Protein AF-A0A0D0X2E7-F1 (afdb_monomer)

pLDDT: mean 84.43, std 16.02, range [44.72, 98.38]

Radius of gyration: 18.76 Å; Cα contacts (8 Å, |Δi|>4): 158; chains: 1; bounding box: 53×38×40 Å

Nearest PDB structures (foldseek):
  8pzh-assembly1_A  TM=3.352E-01  e=5.957E+00  Lactiplantibacillus plantarum
  7u01-assembly4_D  TM=3.462E-01  e=4.603E+00  Homo sapiens
  7u01-assembly1_A  TM=3.247E-01  e=6.777E+00  Homo sapiens

Foldseek 3Di:
DAEEAEDDDPPPDPLLVAFKKKWKAARDPVPDDDIDIDDRFRQVQQQLVQLVDRVPDHIYIYMGGDDLDPDPVVVVVVVVVVVVVVVVVVVVVVVVVVVDDPVPPVVVVVVVVVVVVPDPDHRDHRDDPVVRVVRVVVNVVVSVVVVD

Sequence (148 aa):
MGALVTLDLPDDSPMLGLPWIITFGPLDDADEWEPVVCGPYERPHALALAESVVAEEQLMAVVEPLVPALSPDEIRGEIAAARIAASDEAARIEASDLYGDFDDVIDDELEAAAEAAGEPAGPRPAPAEAELRAGFARIAKLLTEKGS

Organism: NCBI:txid686309

Solvent-accessible surface area (backbone atoms only — not comparable to full-atom values): 8590 Å² total; per-residue (Å²): 100,34,46,84,45,64,79,90,69,65,97,82,41,73,61,70,76,35,40,14,32,36,39,39,35,56,66,45,93,87,52,86,63,84,66,49,78,46,74,69,30,46,50,74,50,39,50,16,46,45,46,51,50,22,61,76,34,75,26,26,31,39,41,45,66,50,80,87,64,92,45,74,65,50,47,52,49,53,53,52,52,53,53,50,53,56,50,54,51,52,52,50,52,55,52,52,65,71,63,66,80,64,74,90,58,48,61,67,54,51,52,50,50,57,64,69,63,49,81,77,74,71,80,54,74,60,70,53,73,69,54,52,55,54,41,43,54,53,48,52,49,54,62,52,58,77,77,107

Structure (mmCIF, N/CA/C/O backbone):
data_AF-A0A0D0X2E7-F1
#
_entry.id   AF-A0A0D0X2E7-F1
#
loop_
_atom_site.group_PDB
_atom_site.id
_atom_site.type_symbol
_atom_site.label_atom_id
_atom_site.label_alt_id
_atom_site.label_comp_id
_atom_site.label_asym_id
_atom_site.label_entity_id
_atom_site.label_seq_id
_atom_site.pdbx_PDB_ins_code
_atom_site.Cartn_x
_atom_site.Cartn_y
_atom_site.Cartn_z
_atom_site.occupancy
_atom_site.B_iso_or_equiv
_atom_site.auth_seq_id
_atom_site.auth_comp_id
_atom_site.auth_asym_id
_atom_site.auth_atom_id
_atom_site.pdbx_PDB_model_num
ATOM 1 N N . MET A 1 1 ? 6.159 -6.659 -20.265 1.00 82.94 1 MET A N 1
ATOM 2 C CA . MET A 1 1 ? 5.997 -6.889 -18.822 1.00 82.94 1 MET A CA 1
ATOM 3 C C . MET A 1 1 ? 6.575 -5.673 -18.131 1.00 82.94 1 MET A C 1
ATOM 5 O O . MET A 1 1 ? 7.670 -5.264 -18.504 1.00 82.94 1 MET A O 1
ATOM 9 N N . GLY A 1 2 ? 5.801 -5.054 -17.254 1.00 90.00 2 GLY A N 1
ATOM 10 C CA . GLY A 1 2 ? 6.189 -3.915 -16.436 1.00 90.00 2 GLY A CA 1
ATOM 11 C C . GLY A 1 2 ? 7.011 -4.321 -15.215 1.00 90.00 2 GLY A C 1
ATOM 12 O O . GLY A 1 2 ? 7.464 -5.461 -15.109 1.00 90.00 2 GLY A O 1
ATOM 13 N N . ALA A 1 3 ? 7.186 -3.382 -14.288 1.00 92.50 3 ALA A N 1
ATOM 14 C CA . ALA A 1 3 ? 7.952 -3.580 -13.061 1.00 92.50 3 ALA A CA 1
ATOM 15 C C . ALA A 1 3 ? 7.046 -3.491 -11.830 1.00 92.50 3 ALA A C 1
ATOM 17 O O . ALA A 1 3 ? 6.243 -2.568 -11.712 1.00 92.50 3 ALA A O 1
ATOM 18 N N . LEU A 1 4 ? 7.207 -4.429 -10.896 1.00 92.75 4 LEU A N 1
ATOM 19 C CA . LEU A 1 4 ? 6.582 -4.388 -9.577 1.00 92.75 4 LEU A CA 1
ATOM 20 C C . LEU A 1 4 ? 7.645 -4.081 -8.525 1.00 92.75 4 LEU A C 1
ATOM 22 O O . LEU A 1 4 ? 8.617 -4.820 -8.392 1.00 92.75 4 LEU A O 1
ATOM 26 N N . VAL A 1 5 ? 7.426 -3.026 -7.752 1.00 93.56 5 VAL A N 1
ATOM 27 C CA . VAL A 1 5 ? 8.267 -2.626 -6.626 1.00 93.56 5 VAL A CA 1
ATOM 28 C C . VAL A 1 5 ? 7.433 -2.715 -5.355 1.00 93.56 5 VAL A C 1
ATOM 30 O O . VAL A 1 5 ? 6.321 -2.198 -5.290 1.00 93.56 5 VAL A O 1
ATOM 33 N N . THR A 1 6 ? 7.955 -3.373 -4.328 1.00 93.00 6 THR A N 1
ATOM 34 C CA . THR A 1 6 ? 7.336 -3.444 -3.000 1.00 93.00 6 THR A CA 1
ATOM 35 C C . THR A 1 6 ? 8.420 -3.356 -1.942 1.00 93.00 6 THR A C 1
ATOM 37 O O . THR A 1 6 ? 9.558 -3.751 -2.183 1.00 93.00 6 THR A O 1
ATOM 40 N N . LEU A 1 7 ? 8.059 -2.871 -0.756 1.00 85.25 7 LEU A N 1
ATOM 41 C CA . LEU A 1 7 ? 8.939 -2.938 0.407 1.00 85.25 7 LEU A CA 1
ATOM 42 C C . LEU A 1 7 ? 9.211 -4.396 0.780 1.00 85.25 7 LEU A C 1
ATOM 44 O O . LEU A 1 7 ? 8.270 -5.193 0.898 1.00 85.25 7 LEU A O 1
ATOM 48 N N . ASP A 1 8 ? 10.487 -4.701 1.000 1.00 84.75 8 ASP A N 1
ATOM 49 C CA . ASP A 1 8 ? 10.916 -5.931 1.646 1.00 84.75 8 ASP A CA 1
ATOM 50 C C . ASP A 1 8 ? 10.777 -5.757 3.162 1.00 84.75 8 ASP A C 1
ATOM 52 O O . ASP A 1 8 ? 11.399 -4.885 3.773 1.00 84.75 8 ASP A O 1
ATOM 56 N N . LEU A 1 9 ? 9.858 -6.514 3.755 1.00 84.38 9 LEU A N 1
ATOM 57 C CA . LEU A 1 9 ? 9.491 -6.401 5.162 1.00 84.38 9 LEU A CA 1
ATOM 58 C C . LEU A 1 9 ? 9.624 -7.775 5.818 1.00 84.38 9 LEU A C 1
ATOM 60 O O . LEU A 1 9 ? 9.104 -8.743 5.260 1.00 84.38 9 LEU A O 1
ATOM 64 N N . PRO A 1 10 ? 10.207 -7.860 7.028 1.00 87.19 10 PRO A N 1
ATOM 65 C CA . PRO A 1 10 ? 10.176 -9.080 7.827 1.00 87.19 10 PRO A CA 1
ATOM 66 C C . PRO A 1 10 ? 8.743 -9.583 8.044 1.00 87.19 10 PRO A C 1
ATOM 68 O O . PRO A 1 10 ? 7.823 -8.774 8.192 1.00 87.19 10 PRO A O 1
ATOM 71 N N . ASP A 1 11 ? 8.561 -10.903 8.127 1.00 85.25 11 ASP A N 1
ATOM 72 C CA . ASP A 1 11 ? 7.246 -11.554 8.278 1.00 85.25 11 ASP A CA 1
ATOM 73 C C . ASP A 1 11 ? 6.458 -11.107 9.525 1.00 85.25 11 ASP A C 1
ATOM 75 O O . ASP A 1 11 ? 5.231 -11.211 9.565 1.00 85.25 11 ASP A O 1
ATOM 79 N N . ASP A 1 12 ? 7.145 -10.610 10.553 1.00 88.31 12 ASP A N 1
ATOM 80 C CA . ASP A 1 12 ? 6.567 -10.101 11.797 1.00 88.31 12 ASP A CA 1
ATOM 81 C C . ASP A 1 12 ? 6.400 -8.572 11.812 1.00 88.31 12 ASP A C 1
ATOM 83 O O . ASP A 1 12 ? 5.975 -7.999 12.821 1.00 88.31 12 ASP A O 1
ATOM 87 N N . SER A 1 13 ? 6.693 -7.896 10.697 1.00 88.62 13 SER A N 1
ATOM 88 C CA . SER A 1 13 ? 6.603 -6.444 10.613 1.00 88.62 13 SER A CA 1
ATOM 89 C C . SER A 1 13 ? 5.164 -5.966 10.842 1.00 88.62 13 SER A C 1
ATOM 91 O O . SER A 1 13 ? 4.246 -6.370 10.117 1.00 88.62 13 SER A O 1
ATOM 93 N N . 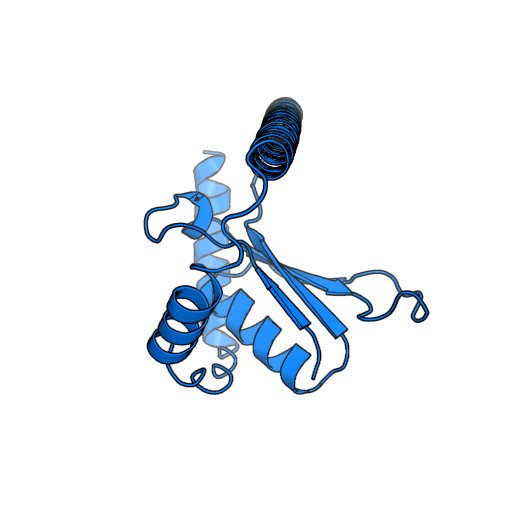PRO A 1 14 ? 4.933 -5.025 11.779 1.00 86.88 14 PRO A N 1
ATOM 94 C CA . PRO A 1 14 ? 3.602 -4.469 12.018 1.00 86.88 14 PRO A CA 1
ATOM 95 C C . PRO A 1 14 ? 3.043 -3.736 10.788 1.00 86.88 14 PRO A C 1
ATOM 97 O O . PRO A 1 14 ? 1.827 -3.592 10.656 1.00 86.88 14 PRO A O 1
ATOM 100 N N . MET A 1 15 ? 3.908 -3.314 9.858 1.00 89.19 15 MET A N 1
ATOM 101 C CA . MET A 1 15 ? 3.510 -2.670 8.604 1.00 89.19 15 MET A CA 1
ATOM 102 C C . MET A 1 15 ? 2.744 -3.619 7.672 1.00 89.19 15 MET A C 1
ATOM 104 O O . MET A 1 15 ? 1.927 -3.161 6.875 1.00 89.19 15 MET A O 1
ATOM 108 N N . LEU A 1 16 ? 2.932 -4.939 7.800 1.00 91.25 16 LEU A N 1
ATOM 109 C CA . LEU A 1 16 ? 2.176 -5.932 7.028 1.00 91.25 16 LEU A CA 1
ATOM 110 C C . LEU A 1 16 ? 0.672 -5.890 7.339 1.00 91.25 16 LEU A C 1
ATOM 112 O O . LEU A 1 16 ? -0.134 -6.219 6.470 1.00 91.25 16 LEU A O 1
ATOM 116 N N . GLY A 1 17 ? 0.299 -5.465 8.551 1.00 91.00 17 GLY A N 1
ATOM 117 C CA . GLY A 1 17 ? -1.092 -5.327 8.991 1.00 91.00 17 GLY A CA 1
ATOM 118 C C . GLY A 1 17 ? -1.753 -3.994 8.626 1.00 91.00 17 GLY A C 1
ATOM 119 O O . GLY A 1 17 ? -2.947 -3.823 8.880 1.00 91.00 17 GLY A O 1
ATOM 120 N N . LEU A 1 18 ? -1.007 -3.043 8.054 1.00 95.12 18 LEU A N 1
ATOM 121 C CA . LEU A 1 18 ? -1.572 -1.784 7.571 1.00 95.12 18 LEU A CA 1
ATOM 122 C C . LEU A 1 18 ? -2.363 -2.005 6.270 1.00 95.12 18 LEU A C 1
ATOM 124 O O . LEU A 1 18 ? -2.167 -3.016 5.597 1.00 95.12 18 LEU A O 1
ATOM 128 N N . PRO A 1 19 ? -3.263 -1.083 5.887 1.00 97.12 19 PRO A N 1
ATOM 129 C CA . PRO A 1 19 ? -3.802 -1.043 4.531 1.00 97.12 19 PRO A CA 1
ATOM 130 C C . PRO A 1 19 ? -2.695 -0.698 3.527 1.00 97.12 19 PRO A C 1
ATOM 132 O O . PRO A 1 19 ? -1.733 -0.034 3.889 1.00 97.12 19 PRO A O 1
ATOM 135 N N . TRP A 1 20 ? -2.834 -1.113 2.271 1.00 98.00 20 TRP A N 1
ATOM 136 C CA . TRP A 1 20 ? -1.825 -0.929 1.221 1.00 98.00 20 TRP A CA 1
ATOM 137 C C . TRP A 1 20 ? -2.399 -0.174 0.029 1.00 98.00 20 TRP A C 1
ATOM 139 O O . TRP A 1 20 ? -3.574 -0.336 -0.304 1.00 98.00 20 TRP A O 1
ATOM 149 N N . ILE A 1 21 ? -1.572 0.629 -0.625 1.00 98.31 21 ILE A N 1
ATOM 150 C CA . ILE A 1 21 ? -1.897 1.312 -1.878 1.00 98.31 21 ILE A CA 1
ATOM 151 C C . ILE A 1 21 ? -1.040 0.761 -3.013 1.00 98.31 21 ILE A C 1
ATOM 153 O O . ILE A 1 21 ? -0.012 0.123 -2.783 1.00 98.31 21 ILE A O 1
ATOM 157 N N . ILE A 1 22 ? -1.494 1.002 -4.239 1.00 98.38 22 ILE A N 1
ATOM 158 C CA . ILE A 1 22 ? -0.722 0.752 -5.452 1.00 98.38 22 ILE A CA 1
ATOM 159 C C . ILE A 1 22 ? -0.592 2.080 -6.185 1.00 98.38 22 ILE A C 1
ATOM 161 O O . ILE A 1 22 ? -1.612 2.682 -6.515 1.00 98.38 22 ILE A O 1
ATOM 165 N N . THR A 1 23 ? 0.629 2.515 -6.460 1.00 98.25 23 THR A N 1
ATOM 166 C CA . THR A 1 23 ? 0.906 3.662 -7.324 1.00 98.25 23 THR A CA 1
ATOM 167 C C . THR A 1 23 ? 1.393 3.140 -8.667 1.00 98.25 23 THR A C 1
ATOM 169 O O . THR A 1 23 ? 2.464 2.543 -8.747 1.00 98.25 23 THR A O 1
ATOM 172 N N . PHE A 1 24 ? 0.600 3.344 -9.715 1.00 97.75 24 PHE A N 1
ATOM 173 C CA . PHE A 1 24 ? 0.992 3.046 -11.088 1.00 97.75 24 PHE A CA 1
ATOM 174 C C . PHE A 1 24 ? 1.563 4.294 -11.745 1.00 97.75 24 PHE A C 1
ATOM 176 O O . PHE A 1 24 ? 0.942 5.353 -11.685 1.00 97.75 24 PHE A O 1
ATOM 183 N N . GLY A 1 25 ? 2.712 4.158 -12.394 1.00 96.00 25 GLY A N 1
ATOM 184 C CA . GLY A 1 25 ? 3.387 5.237 -13.103 1.00 96.00 25 GLY A CA 1
ATOM 185 C C . GLY A 1 25 ? 4.071 4.747 -14.379 1.00 96.00 25 GLY A C 1
ATOM 186 O O . GLY A 1 25 ? 4.089 3.539 -14.656 1.00 96.00 25 GLY A O 1
ATOM 187 N N . PRO A 1 26 ? 4.628 5.675 -15.169 1.00 94.50 26 PRO A N 1
ATOM 188 C CA . PRO A 1 26 ? 5.424 5.317 -16.330 1.00 94.50 26 PRO A CA 1
ATOM 189 C C . PRO A 1 26 ? 6.629 4.464 -15.920 1.00 94.50 26 PRO A C 1
ATOM 191 O O . PRO A 1 26 ? 7.208 4.649 -14.850 1.00 94.50 26 PRO A O 1
ATOM 194 N N . LEU A 1 27 ? 6.975 3.489 -16.763 1.00 90.25 27 LEU A N 1
ATOM 195 C CA . LEU A 1 27 ? 8.176 2.668 -16.578 1.00 90.25 27 LEU A CA 1
ATOM 196 C C . LEU A 1 27 ? 9.448 3.406 -17.031 1.00 90.25 27 LEU A C 1
ATOM 198 O O . LEU A 1 27 ? 10.546 3.088 -16.585 1.00 90.25 27 LEU A O 1
ATOM 202 N N . ASP A 1 28 ? 9.269 4.357 -17.941 1.00 86.19 28 ASP A N 1
ATOM 203 C CA . ASP A 1 28 ? 10.279 5.095 -18.689 1.00 86.19 28 ASP A CA 1
ATOM 204 C C . ASP A 1 28 ? 10.060 6.598 -18.462 1.00 86.19 28 ASP A C 1
ATOM 206 O O . ASP A 1 28 ? 8.928 7.073 -18.529 1.00 86.19 28 ASP A O 1
ATOM 210 N N . ASP A 1 29 ? 11.138 7.349 -18.240 1.00 77.81 29 ASP A N 1
ATOM 211 C CA . ASP A 1 29 ? 11.112 8.807 -18.077 1.00 77.81 29 ASP A CA 1
ATOM 212 C C . ASP A 1 29 ? 10.610 9.567 -19.328 1.00 77.81 29 ASP A C 1
ATOM 214 O O . ASP A 1 29 ? 10.269 10.744 -19.234 1.00 77.81 29 ASP A O 1
ATOM 218 N N . ALA A 1 30 ? 10.571 8.936 -20.507 1.00 78.06 30 ALA A N 1
ATOM 219 C CA . ALA A 1 30 ? 10.040 9.510 -21.744 1.00 78.06 30 ALA A CA 1
ATOM 220 C C . ALA A 1 30 ? 8.503 9.532 -21.794 1.00 78.06 30 ALA A C 1
ATOM 222 O O . ALA A 1 30 ? 7.924 10.341 -22.528 1.00 78.06 30 ALA A O 1
ATOM 223 N N . ASP A 1 31 ? 7.842 8.663 -21.028 1.00 77.88 31 ASP A N 1
ATOM 224 C CA . ASP A 1 31 ? 6.388 8.625 -20.912 1.00 77.88 31 ASP A CA 1
ATOM 225 C C . ASP A 1 31 ? 5.942 9.542 -19.764 1.00 77.88 31 ASP A C 1
ATOM 227 O O . ASP A 1 31 ? 5.829 9.143 -18.612 1.00 77.88 31 ASP A O 1
ATOM 231 N N . GLU A 1 32 ? 5.659 10.806 -20.066 1.00 83.81 32 GLU A N 1
ATOM 232 C CA . GLU A 1 32 ? 5.267 11.788 -19.049 1.00 83.81 32 GLU A CA 1
ATOM 233 C C . GLU A 1 32 ? 3.747 11.761 -18.800 1.00 83.81 32 GLU A C 1
ATOM 235 O O . GLU A 1 32 ? 2.976 12.497 -19.426 1.00 83.81 32 GLU A O 1
ATOM 240 N N . TRP A 1 33 ? 3.293 10.907 -17.878 1.00 93.62 33 TRP A N 1
ATOM 241 C CA . TRP A 1 33 ? 1.913 10.924 -17.380 1.00 93.62 33 TRP A CA 1
ATOM 242 C C . TRP A 1 33 ? 1.830 10.839 -15.851 1.00 93.62 33 TRP A C 1
ATOM 244 O O . TRP A 1 33 ? 2.721 10.330 -15.177 1.00 93.62 33 TRP A O 1
ATOM 254 N N . GLU A 1 34 ? 0.739 11.383 -15.305 1.00 94.06 34 GLU A N 1
ATOM 255 C CA . GLU A 1 34 ? 0.530 11.534 -13.860 1.00 94.06 34 GLU A CA 1
ATOM 256 C C . GLU A 1 34 ? 0.213 10.195 -13.173 1.00 94.06 34 GLU A C 1
ATOM 258 O O . GLU A 1 34 ? -0.801 9.579 -13.520 1.00 94.06 34 GLU A O 1
ATOM 263 N N . PRO A 1 35 ? 0.992 9.765 -12.160 1.00 95.44 35 PRO A N 1
ATOM 264 C CA . PRO A 1 35 ? 0.769 8.491 -11.490 1.00 95.44 35 PRO A CA 1
ATOM 265 C C . PRO A 1 35 ? -0.648 8.329 -10.922 1.00 95.44 35 PRO A C 1
ATOM 267 O O . PRO A 1 35 ? -1.222 9.250 -10.333 1.00 95.44 35 PRO A O 1
ATOM 270 N N . VAL A 1 36 ? -1.204 7.121 -11.043 1.00 97.69 36 VAL A N 1
ATOM 271 C CA . VAL A 1 36 ? -2.524 6.765 -10.504 1.00 97.69 36 VAL A CA 1
ATOM 272 C C . VAL A 1 36 ? -2.354 5.966 -9.219 1.00 97.69 36 VAL A C 1
ATOM 274 O O . VAL A 1 36 ? -1.720 4.913 -9.214 1.00 97.69 36 VAL A O 1
ATOM 277 N N . VAL A 1 37 ? -2.979 6.437 -8.138 1.00 98.12 37 VAL A N 1
ATOM 278 C CA . VAL A 1 37 ? -2.980 5.758 -6.835 1.00 98.12 37 VAL A CA 1
ATOM 279 C C . VAL A 1 37 ? -4.299 5.011 -6.627 1.00 98.12 37 VAL A C 1
ATOM 281 O O . VAL A 1 37 ? -5.378 5.605 -6.659 1.00 98.12 37 VAL A O 1
ATOM 284 N N . CYS A 1 38 ? -4.211 3.708 -6.374 1.00 97.88 38 CYS A N 1
ATOM 285 C CA . CYS A 1 38 ? -5.333 2.798 -6.153 1.00 97.88 38 CYS A CA 1
ATOM 286 C C . CYS A 1 38 ? -5.329 2.250 -4.716 1.00 97.88 38 CYS A C 1
ATOM 288 O O . CYS A 1 38 ? -4.271 1.983 -4.146 1.00 97.88 38 CYS A O 1
ATOM 290 N N . GLY A 1 39 ? -6.517 2.009 -4.149 1.00 96.00 39 GLY A N 1
ATOM 291 C CA . GLY A 1 39 ? -6.695 1.404 -2.822 1.00 96.00 39 GLY A CA 1
ATOM 292 C C . GLY A 1 39 ? -7.506 2.268 -1.847 1.00 96.00 39 GLY A C 1
ATOM 293 O O . GLY A 1 39 ? -8.204 3.189 -2.277 1.00 96.00 39 GLY A O 1
ATOM 294 N N . PRO A 1 40 ? -7.456 1.969 -0.536 1.00 96.81 40 PRO A N 1
ATOM 295 C CA . PRO A 1 40 ? -6.591 0.973 0.102 1.00 96.81 40 PRO A CA 1
ATOM 296 C C . PRO A 1 40 ? -7.069 -0.481 -0.071 1.00 96.81 40 PRO A C 1
ATOM 298 O O . PRO A 1 40 ? -8.267 -0.755 -0.086 1.00 96.81 40 PRO A O 1
ATOM 301 N N . TYR A 1 41 ? -6.124 -1.418 -0.120 1.00 97.88 41 TYR A N 1
ATOM 302 C CA . TYR A 1 41 ? -6.329 -2.867 -0.183 1.00 97.88 41 TYR A CA 1
ATOM 303 C C . TYR A 1 41 ? -5.649 -3.578 0.993 1.00 97.88 41 TYR A C 1
ATOM 305 O O . TYR A 1 41 ? -4.848 -2.999 1.724 1.00 97.88 41 TYR A O 1
ATOM 313 N N . GLU A 1 42 ? -5.945 -4.862 1.177 1.00 96.88 42 GLU A N 1
ATOM 314 C CA . GLU A 1 42 ? -5.095 -5.727 1.998 1.00 96.88 42 GLU A CA 1
ATOM 315 C C . GLU A 1 42 ? -3.847 -6.088 1.190 1.00 96.88 42 GLU A C 1
ATOM 317 O O . GLU A 1 42 ? -3.945 -6.257 -0.027 1.00 96.88 42 GLU A O 1
ATOM 322 N N . ARG A 1 43 ? -2.692 -6.260 1.843 1.00 95.69 43 ARG A N 1
ATOM 323 C CA . ARG A 1 43 ? -1.422 -6.580 1.167 1.00 95.69 43 ARG A CA 1
ATOM 324 C C . ARG A 1 43 ? -1.525 -7.674 0.091 1.00 95.69 43 ARG A C 1
ATOM 326 O O . ARG A 1 43 ? -1.084 -7.422 -1.029 1.00 95.69 43 ARG A O 1
ATOM 333 N N . PRO A 1 44 ? -2.097 -8.869 0.363 1.00 95.19 44 PRO A N 1
ATOM 334 C CA . PRO A 1 44 ? -2.181 -9.911 -0.660 1.00 95.19 44 PRO A CA 1
ATOM 335 C C . PRO A 1 44 ? -3.019 -9.485 -1.872 1.00 95.19 44 PRO A C 1
ATOM 337 O O . PRO A 1 44 ? -2.674 -9.846 -2.994 1.00 95.19 44 PRO A O 1
ATOM 340 N N . HIS A 1 45 ? -4.071 -8.685 -1.669 1.00 97.19 45 HIS A N 1
ATOM 341 C CA . HIS A 1 45 ? -4.883 -8.150 -2.760 1.00 97.19 45 HIS A CA 1
ATOM 342 C C . HIS A 1 45 ? -4.133 -7.078 -3.557 1.00 97.19 45 HIS A C 1
ATOM 344 O O . HIS A 1 45 ? -4.183 -7.106 -4.782 1.00 97.19 45 HIS A O 1
ATOM 350 N N . ALA A 1 46 ? -3.426 -6.163 -2.881 1.00 97.50 46 ALA A N 1
ATOM 351 C CA . ALA A 1 46 ? -2.641 -5.116 -3.536 1.00 97.50 46 ALA A CA 1
ATOM 352 C C . ALA A 1 46 ? -1.594 -5.718 -4.480 1.00 97.50 46 ALA A C 1
ATOM 354 O O . ALA A 1 46 ? -1.520 -5.346 -5.649 1.00 97.50 46 ALA A O 1
ATOM 355 N N . LEU A 1 47 ? -0.832 -6.698 -3.986 1.00 95.94 47 LEU A N 1
ATOM 356 C CA . LEU A 1 47 ? 0.213 -7.335 -4.778 1.00 95.94 47 LEU A CA 1
ATOM 357 C C . LEU A 1 47 ? -0.359 -8.135 -5.955 1.00 95.94 47 LEU A C 1
ATOM 359 O O . LEU A 1 47 ? 0.141 -7.999 -7.062 1.00 95.94 47 LEU A O 1
ATOM 363 N N . ALA A 1 48 ? -1.422 -8.922 -5.752 1.00 96.06 48 ALA A N 1
ATOM 364 C CA . ALA A 1 48 ? -2.026 -9.704 -6.835 1.00 96.06 48 ALA A CA 1
ATOM 365 C C . ALA A 1 48 ? -2.630 -8.815 -7.942 1.00 96.06 48 ALA A C 1
ATOM 367 O O . ALA A 1 48 ? -2.523 -9.134 -9.126 1.00 96.06 48 ALA A O 1
ATOM 368 N N . LEU A 1 49 ? -3.236 -7.679 -7.572 1.00 96.69 49 LEU A N 1
ATOM 369 C CA . LEU A 1 49 ? -3.716 -6.686 -8.536 1.00 96.69 49 LEU A CA 1
ATOM 370 C C . LEU A 1 49 ? -2.556 -6.044 -9.302 1.00 96.69 49 LEU A C 1
ATOM 372 O O . LEU A 1 49 ? -2.615 -5.965 -10.526 1.00 96.69 49 LEU A O 1
ATOM 376 N N . ALA A 1 50 ? -1.504 -5.614 -8.602 1.00 96.50 50 ALA A N 1
ATOM 377 C CA . ALA A 1 50 ? -0.339 -5.005 -9.231 1.00 96.50 50 ALA A CA 1
ATOM 378 C C . ALA A 1 50 ? 0.358 -5.978 -10.196 1.00 96.50 50 ALA A C 1
ATOM 380 O O . ALA A 1 50 ? 0.585 -5.611 -11.345 1.00 96.50 50 ALA A O 1
ATOM 381 N N . GLU A 1 51 ? 0.603 -7.224 -9.767 1.00 95.19 51 GLU A N 1
ATOM 382 C CA . GLU A 1 51 ? 1.151 -8.308 -10.599 1.00 95.19 51 GLU A CA 1
ATOM 383 C C . GLU A 1 51 ? 0.329 -8.527 -11.869 1.00 95.19 51 GLU A C 1
ATOM 385 O O . GLU A 1 51 ? 0.896 -8.635 -12.953 1.00 95.19 51 GLU A O 1
ATOM 390 N N . SER A 1 52 ? -1.001 -8.555 -11.745 1.00 94.81 52 SER A N 1
ATOM 391 C CA . SER A 1 52 ? -1.892 -8.766 -12.890 1.00 94.81 52 SER A CA 1
ATOM 392 C C . SER A 1 52 ? -1.772 -7.643 -13.926 1.00 94.81 52 SER A C 1
ATOM 394 O O . SER A 1 52 ? -1.718 -7.919 -15.119 1.00 94.81 52 SER A O 1
ATOM 396 N N . VAL A 1 53 ? -1.682 -6.383 -13.486 1.00 94.94 53 VAL A N 1
ATOM 397 C CA . VAL A 1 53 ? -1.577 -5.232 -14.399 1.00 94.94 53 VAL A CA 1
ATOM 398 C C . VAL A 1 53 ? -0.191 -5.166 -15.051 1.00 94.94 53 VAL A C 1
ATOM 400 O O . VAL A 1 53 ? -0.095 -5.039 -16.269 1.00 94.94 53 VAL A O 1
ATOM 403 N N . VAL A 1 54 ? 0.898 -5.314 -14.287 1.00 94.75 54 VAL A N 1
ATOM 404 C CA . VAL A 1 54 ? 2.265 -5.258 -14.853 1.00 94.75 54 VAL A CA 1
ATOM 405 C C . VAL A 1 54 ? 2.601 -6.481 -15.715 1.00 94.75 54 VAL A C 1
ATOM 407 O O . VAL A 1 54 ? 3.492 -6.418 -16.563 1.00 94.75 54 VAL A O 1
ATOM 410 N N . ALA A 1 55 ? 1.901 -7.605 -15.539 1.00 92.00 55 ALA A N 1
ATOM 411 C CA . ALA A 1 55 ? 2.043 -8.752 -16.431 1.00 92.00 55 ALA A CA 1
ATOM 412 C C . ALA A 1 55 ? 1.601 -8.412 -17.865 1.00 92.00 55 ALA A C 1
ATOM 414 O O . ALA A 1 55 ? 2.220 -8.879 -18.825 1.00 92.00 55 ALA A O 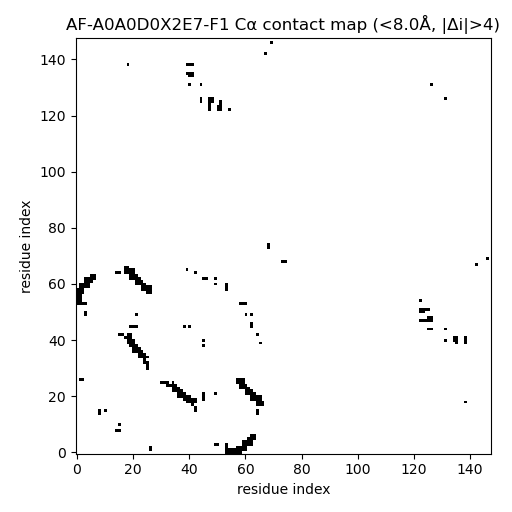1
ATOM 415 N N . GLU A 1 56 ? 0.573 -7.574 -18.009 1.00 91.25 56 GLU A N 1
ATOM 416 C CA . GLU A 1 56 ? -0.045 -7.227 -19.293 1.00 91.25 56 GLU A CA 1
ATOM 417 C C . GLU A 1 56 ? 0.461 -5.893 -19.863 1.00 91.25 56 GLU A C 1
ATOM 419 O O . GLU A 1 56 ? 0.522 -5.728 -21.084 1.00 91.25 56 GLU A O 1
ATOM 424 N N . GLU A 1 57 ? 0.895 -4.967 -19.007 1.00 90.94 57 GLU A N 1
ATOM 425 C CA . GLU A 1 57 ? 1.249 -3.600 -19.394 1.00 90.94 57 GLU A CA 1
ATOM 426 C C . GLU A 1 57 ? 2.711 -3.233 -19.086 1.00 90.94 57 GLU A C 1
ATOM 428 O O . GLU A 1 57 ? 3.357 -3.803 -18.208 1.00 90.94 57 GLU A O 1
ATOM 433 N N . GLN A 1 58 ? 3.266 -2.277 -19.839 1.00 92.56 58 GLN A N 1
ATOM 434 C CA . GLN A 1 58 ? 4.636 -1.770 -19.663 1.00 92.56 58 GLN A CA 1
ATOM 435 C C . GLN A 1 58 ? 4.642 -0.534 -18.759 1.00 92.56 58 GLN A C 1
ATOM 437 O O . GLN A 1 58 ? 4.869 0.584 -19.204 1.00 92.56 58 GLN A O 1
ATOM 442 N N . LEU A 1 59 ? 4.350 -0.751 -17.483 1.00 94.44 59 LEU A N 1
ATOM 443 C CA . LEU A 1 59 ? 4.226 0.296 -16.473 1.00 94.44 59 LEU A CA 1
ATOM 444 C C . LEU A 1 59 ? 4.911 -0.131 -15.176 1.00 94.44 59 LEU A C 1
ATOM 446 O O . LEU A 1 59 ? 5.178 -1.316 -14.958 1.00 94.44 59 LEU A O 1
ATOM 450 N N . MET A 1 60 ? 5.223 0.839 -14.327 1.00 95.44 60 MET A N 1
ATOM 451 C CA . MET A 1 60 ? 5.744 0.589 -12.991 1.00 95.44 60 MET A CA 1
ATOM 452 C C . MET A 1 60 ? 4.590 0.592 -11.990 1.00 95.44 60 MET A C 1
ATOM 454 O O . MET A 1 60 ? 3.749 1.487 -12.013 1.00 95.44 60 MET A O 1
ATOM 458 N N . ALA A 1 61 ? 4.562 -0.395 -11.100 1.00 97.56 61 ALA A N 1
ATOM 459 C CA . ALA 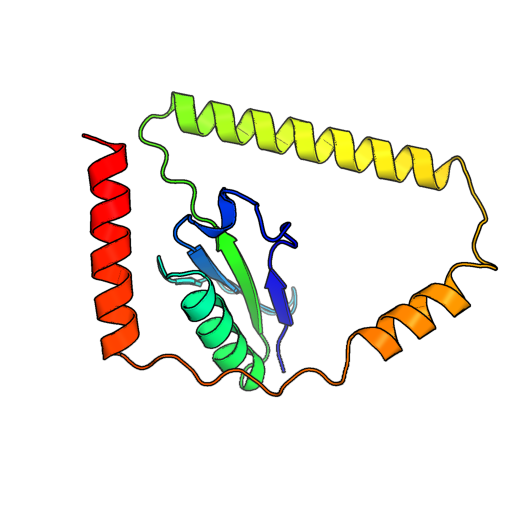A 1 61 ? 3.651 -0.461 -9.968 1.00 97.56 61 ALA A CA 1
ATOM 460 C C . ALA A 1 61 ? 4.453 -0.464 -8.666 1.00 97.56 61 ALA A C 1
ATOM 462 O O . ALA A 1 61 ? 5.251 -1.369 -8.432 1.00 97.56 61 ALA A O 1
ATOM 463 N N . VAL A 1 62 ? 4.217 0.520 -7.804 1.00 97.38 62 VAL A N 1
ATOM 464 C CA . VAL A 1 62 ? 4.777 0.578 -6.450 1.00 97.38 62 VAL A CA 1
ATOM 465 C C . VAL A 1 62 ? 3.685 0.186 -5.461 1.00 97.38 62 VAL A C 1
ATOM 467 O O . VAL A 1 62 ? 2.633 0.820 -5.417 1.00 97.38 62 VAL A O 1
ATOM 470 N N . VAL A 1 63 ? 3.912 -0.872 -4.687 1.00 97.81 63 VAL A N 1
ATOM 471 C CA . VAL A 1 63 ? 2.980 -1.389 -3.680 1.00 97.81 63 VAL A CA 1
ATOM 472 C C . VAL A 1 63 ? 3.547 -1.124 -2.292 1.00 97.81 63 VAL A C 1
ATOM 474 O O . VAL A 1 63 ? 4.579 -1.676 -1.913 1.00 97.81 63 VAL A O 1
ATOM 477 N N . GLU A 1 64 ? 2.864 -0.282 -1.521 1.00 96.56 64 GLU A N 1
ATOM 478 C CA . GLU A 1 64 ? 3.372 0.224 -0.243 1.00 96.56 64 GLU A CA 1
ATOM 479 C C . GLU A 1 64 ? 2.264 0.356 0.820 1.00 96.56 64 GLU A C 1
ATOM 481 O O . GLU A 1 64 ? 1.085 0.525 0.483 1.00 96.56 64 GLU A O 1
ATOM 486 N N . PRO A 1 65 ? 2.604 0.244 2.119 1.00 95.56 65 PRO A N 1
ATOM 487 C CA . PRO A 1 65 ? 1.649 0.401 3.199 1.00 95.56 65 PRO A CA 1
ATOM 488 C C . PRO A 1 65 ? 1.245 1.872 3.347 1.00 95.56 65 PRO A C 1
ATOM 490 O O . PRO A 1 65 ? 2.070 2.780 3.402 1.00 95.56 65 PRO A O 1
ATOM 493 N N . LEU A 1 66 ? -0.054 2.099 3.492 1.00 94.81 66 LEU A N 1
ATOM 494 C CA . LEU A 1 66 ? -0.647 3.382 3.828 1.00 94.81 66 LEU A CA 1
ATOM 495 C C . LEU A 1 66 ? -0.605 3.573 5.346 1.00 94.81 66 LEU A C 1
ATOM 497 O O . LEU A 1 66 ? -1.251 2.826 6.083 1.00 94.81 66 LEU A O 1
ATOM 501 N N . VAL A 1 67 ? 0.093 4.608 5.817 1.00 93.50 67 VAL A N 1
ATOM 502 C CA . VAL A 1 67 ? 0.114 4.992 7.237 1.00 93.50 67 VAL A CA 1
ATOM 503 C C . VAL A 1 67 ? -1.066 5.930 7.533 1.00 93.50 67 VAL A C 1
ATOM 505 O O . VAL A 1 67 ? -1.064 7.078 7.086 1.00 93.50 67 VAL A O 1
ATOM 508 N N . PRO A 1 68 ? -2.093 5.497 8.292 1.00 92.00 68 PRO A N 1
ATOM 509 C CA . PRO A 1 68 ? -3.255 6.335 8.570 1.00 92.00 68 PRO A CA 1
ATOM 510 C C . PRO A 1 68 ? -2.954 7.294 9.724 1.00 92.00 68 PRO A C 1
ATOM 512 O O . PRO A 1 68 ? -3.191 6.963 10.886 1.00 92.00 68 PRO A O 1
ATOM 515 N N . ALA A 1 69 ? -2.386 8.457 9.419 1.00 93.62 69 ALA A N 1
ATOM 516 C CA . ALA A 1 69 ? -2.145 9.514 10.397 1.00 93.62 69 ALA A CA 1
ATOM 517 C C . ALA A 1 69 ? -3.429 10.315 10.687 1.00 93.62 69 ALA A C 1
ATOM 519 O O . ALA A 1 69 ? -4.164 10.679 9.769 1.00 93.62 69 ALA A O 1
ATOM 520 N N . LEU A 1 70 ? -3.690 10.613 11.961 1.00 94.56 70 LEU A N 1
ATOM 521 C CA . LEU A 1 70 ? -4.889 11.325 12.427 1.00 94.56 70 LEU A CA 1
ATOM 522 C C . LEU A 1 70 ? -4.637 12.803 12.742 1.00 94.56 70 LEU A C 1
ATOM 524 O O . LEU A 1 70 ? -5.571 13.549 13.040 1.00 94.56 70 LEU A O 1
ATOM 528 N N . SER A 1 71 ? -3.383 13.249 12.674 1.00 95.38 71 SER A N 1
ATOM 529 C CA . SER A 1 71 ? -3.019 14.636 12.938 1.00 95.38 71 SER A CA 1
ATOM 530 C C . SER A 1 71 ? -1.817 15.091 12.105 1.00 95.38 71 SER A C 1
ATOM 532 O O . SER A 1 71 ? -0.992 14.273 11.690 1.00 95.38 71 SER A O 1
ATOM 534 N N . PRO A 1 72 ? -1.657 16.411 11.888 1.00 97.81 72 PRO A N 1
ATOM 535 C CA . PRO A 1 72 ? -0.452 16.950 11.264 1.00 97.81 72 PRO A CA 1
ATOM 536 C C . PRO A 1 72 ? 0.836 16.605 12.020 1.00 97.81 72 PRO A C 1
ATOM 538 O O . PRO A 1 72 ? 1.890 16.501 11.400 1.00 97.81 72 PRO A O 1
ATOM 541 N N . ASP A 1 73 ? 0.772 16.446 13.343 1.00 97.81 73 ASP A N 1
ATOM 542 C CA . ASP A 1 73 ? 1.947 16.114 14.154 1.00 97.81 73 ASP A CA 1
AT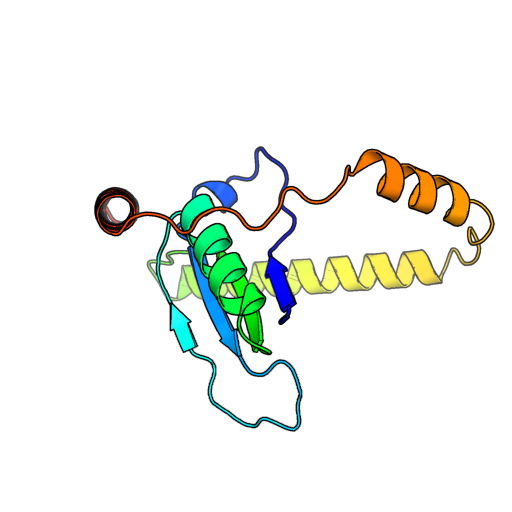OM 543 C C . ASP A 1 73 ? 2.378 14.659 13.967 1.00 97.81 73 ASP A C 1
ATOM 545 O O . ASP A 1 73 ? 3.574 14.406 13.840 1.00 97.81 73 ASP A O 1
ATOM 549 N N . GLU A 1 74 ? 1.429 13.726 13.835 1.00 95.94 74 GLU A N 1
ATOM 550 C CA . GLU A 1 74 ? 1.730 12.347 13.429 1.00 95.94 74 GLU A CA 1
ATOM 551 C C . GLU A 1 74 ? 2.421 12.318 12.062 1.00 95.94 74 GLU A C 1
ATOM 553 O O . GLU A 1 74 ? 3.481 11.716 11.929 1.00 95.94 74 GLU A O 1
ATOM 558 N N . ILE A 1 75 ? 1.903 13.059 11.074 1.00 96.38 75 ILE A N 1
ATOM 559 C CA . ILE A 1 75 ? 2.516 13.147 9.736 1.00 96.38 75 ILE A CA 1
ATOM 560 C C . ILE A 1 75 ? 3.955 13.675 9.820 1.00 96.38 75 ILE A C 1
ATOM 562 O O . ILE A 1 75 ? 4.858 13.152 9.169 1.00 96.38 75 ILE A O 1
ATOM 566 N N . ARG A 1 76 ? 4.201 14.714 10.625 1.00 97.94 76 ARG A N 1
ATOM 567 C CA . ARG A 1 76 ? 5.561 15.239 10.828 1.00 97.94 76 ARG A CA 1
ATOM 568 C C . ARG A 1 76 ? 6.477 14.215 11.496 1.00 97.94 76 ARG A C 1
ATOM 570 O O . ARG A 1 76 ? 7.657 14.178 11.154 1.00 97.94 76 ARG A O 1
ATOM 577 N N . GLY A 1 77 ? 5.946 13.412 12.417 1.00 96.31 77 GLY A N 1
ATOM 578 C CA . GLY A 1 77 ? 6.655 12.296 13.039 1.00 96.31 77 GLY A CA 1
ATOM 579 C C . GLY A 1 77 ? 7.105 11.262 12.009 1.00 96.31 77 GLY A C 1
ATOM 580 O O . GLY A 1 77 ? 8.292 10.945 11.957 1.00 96.31 77 GLY A O 1
ATOM 581 N N . GLU A 1 78 ? 6.199 10.830 11.130 1.00 93.88 78 GLU A N 1
ATOM 582 C CA . GLU A 1 78 ? 6.514 9.896 10.039 1.00 93.88 78 GLU A CA 1
ATOM 583 C C . GLU A 1 78 ? 7.574 10.466 9.083 1.00 93.88 78 GLU A C 1
ATOM 585 O O . GLU A 1 78 ? 8.546 9.793 8.748 1.00 93.88 78 GLU A O 1
ATOM 590 N N . ILE A 1 79 ? 7.464 11.748 8.707 1.00 95.31 79 ILE A N 1
ATOM 591 C CA . ILE A 1 79 ? 8.471 12.420 7.867 1.00 95.31 79 ILE A CA 1
ATOM 592 C C . ILE A 1 79 ? 9.845 12.433 8.550 1.00 95.31 79 ILE A C 1
ATOM 594 O O . ILE A 1 79 ? 10.868 12.235 7.893 1.00 95.31 79 ILE A O 1
ATOM 598 N N . ALA A 1 80 ? 9.894 12.700 9.856 1.00 95.94 80 ALA A N 1
ATOM 599 C CA . ALA A 1 80 ? 11.147 12.693 10.601 1.00 95.94 80 ALA A CA 1
ATOM 600 C C . ALA A 1 80 ? 11.756 11.284 10.659 1.00 95.94 80 ALA A C 1
ATOM 602 O O . ALA A 1 80 ? 12.951 11.140 10.403 1.00 95.94 80 ALA A O 1
ATOM 603 N N . ALA A 1 81 ? 10.942 10.257 10.923 1.00 89.94 81 ALA A N 1
ATOM 604 C CA . ALA A 1 81 ? 11.377 8.863 10.928 1.00 89.94 81 ALA A CA 1
ATOM 605 C C . ALA A 1 81 ? 11.927 8.434 9.558 1.00 89.94 81 ALA A C 1
ATOM 607 O O . ALA A 1 81 ? 13.029 7.893 9.485 1.00 89.94 81 ALA A O 1
ATOM 608 N N . ALA A 1 82 ? 11.228 8.768 8.469 1.00 88.69 82 ALA A N 1
ATOM 609 C CA . ALA A 1 82 ? 11.674 8.482 7.106 1.00 88.69 82 ALA A CA 1
ATOM 610 C C . ALA A 1 82 ? 13.017 9.156 6.771 1.00 88.69 82 ALA A C 1
ATOM 612 O O . ALA A 1 82 ? 13.895 8.538 6.174 1.00 88.69 82 ALA A O 1
ATOM 613 N N . ARG A 1 83 ? 13.219 10.413 7.191 1.00 90.44 83 ARG A N 1
ATOM 614 C CA . ARG A 1 83 ? 14.495 11.127 6.989 1.00 90.44 83 ARG A CA 1
ATOM 615 C C . ARG A 1 83 ? 15.657 10.493 7.749 1.00 90.44 83 ARG A C 1
ATOM 617 O O . ARG A 1 83 ? 16.768 10.461 7.223 1.00 90.44 83 ARG A O 1
ATOM 624 N N . ILE A 1 84 ? 15.406 10.022 8.971 1.00 91.56 84 ILE A N 1
ATOM 625 C CA . ILE A 1 84 ? 16.405 9.307 9.775 1.00 91.56 84 ILE A CA 1
ATOM 626 C C . ILE A 1 84 ? 16.762 7.990 9.086 1.00 91.56 84 ILE A C 1
ATOM 628 O O . ILE A 1 84 ? 17.935 7.761 8.820 1.00 91.56 84 ILE A O 1
ATOM 632 N N . ALA A 1 85 ? 15.763 7.190 8.702 1.00 85.12 85 ALA A N 1
ATOM 633 C CA . ALA A 1 85 ? 15.982 5.924 8.004 1.00 85.12 85 ALA A CA 1
ATOM 634 C C . ALA A 1 85 ? 16.784 6.099 6.702 1.00 85.12 85 ALA A C 1
ATOM 636 O O . ALA A 1 85 ? 17.731 5.357 6.463 1.00 85.12 85 ALA A O 1
ATOM 637 N N . ALA A 1 86 ? 16.467 7.120 5.898 1.00 84.94 86 ALA A N 1
ATOM 638 C CA . ALA A 1 86 ? 17.213 7.419 4.674 1.00 84.94 86 ALA A CA 1
ATOM 639 C C . ALA A 1 86 ? 18.678 7.812 4.948 1.00 84.94 86 ALA A C 1
ATOM 641 O O . ALA A 1 86 ? 19.567 7.484 4.167 1.00 84.94 86 ALA A O 1
ATOM 642 N N . SER A 1 87 ? 18.932 8.513 6.057 1.00 84.69 87 SER A N 1
ATOM 643 C CA . SER A 1 87 ? 20.284 8.923 6.454 1.00 84.69 87 SER A CA 1
ATOM 644 C C . SER A 1 87 ? 21.097 7.742 6.999 1.00 84.69 87 SER A C 1
ATOM 646 O O . SER A 1 87 ? 22.275 7.618 6.675 1.00 84.69 87 SER A O 1
ATOM 648 N N . ASP A 1 88 ? 20.470 6.861 7.784 1.00 80.31 88 ASP A N 1
ATOM 649 C CA . ASP A 1 88 ? 21.089 5.629 8.287 1.00 80.31 88 ASP A CA 1
ATOM 650 C C . ASP A 1 88 ? 21.446 4.675 7.140 1.00 80.31 88 ASP A C 1
ATOM 652 O O . ASP A 1 88 ? 22.530 4.094 7.143 1.00 80.31 88 ASP A O 1
ATOM 656 N N . GLU A 1 89 ? 20.571 4.541 6.141 1.00 77.00 89 GLU A N 1
ATOM 657 C CA . GLU A 1 89 ? 20.843 3.725 4.956 1.00 77.00 89 GLU A CA 1
ATOM 658 C C . GLU A 1 89 ? 22.002 4.295 4.129 1.00 77.00 89 GLU A C 1
ATOM 660 O O . GLU A 1 89 ? 22.932 3.567 3.788 1.00 77.00 89 GLU A O 1
ATOM 665 N N . ALA A 1 90 ? 22.026 5.613 3.898 1.00 76.12 90 ALA A N 1
ATOM 666 C CA . ALA A 1 90 ? 23.153 6.264 3.229 1.00 76.12 90 ALA A CA 1
ATOM 667 C C . ALA A 1 90 ? 24.482 6.038 3.976 1.00 76.12 90 ALA A C 1
ATOM 669 O O . ALA A 1 90 ? 25.504 5.771 3.347 1.00 76.12 90 ALA A O 1
ATOM 670 N N . ALA A 1 91 ? 24.466 6.082 5.312 1.00 74.00 91 ALA A N 1
ATOM 671 C CA . ALA A 1 91 ? 25.646 5.812 6.130 1.00 74.00 91 ALA A CA 1
ATOM 672 C C . ALA A 1 91 ? 26.095 4.339 6.067 1.00 74.00 91 ALA A C 1
ATOM 674 O O . ALA A 1 91 ? 27.294 4.063 6.113 1.00 74.00 91 ALA A O 1
ATOM 675 N N . ARG A 1 92 ? 25.161 3.383 5.952 1.00 70.62 92 ARG A N 1
ATOM 676 C CA . ARG A 1 92 ? 25.488 1.960 5.741 1.00 70.62 92 ARG A CA 1
ATOM 677 C C . ARG A 1 92 ? 26.141 1.728 4.384 1.00 70.62 9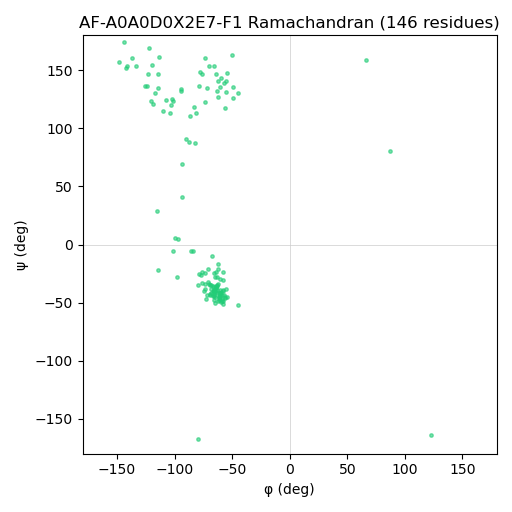2 ARG A C 1
ATOM 679 O O . ARG A 1 92 ? 27.132 1.007 4.327 1.00 70.62 92 A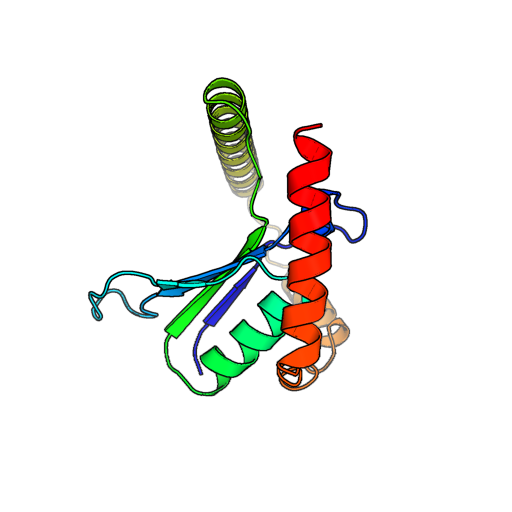RG A O 1
ATOM 686 N N . ILE A 1 93 ? 25.620 2.359 3.332 1.00 73.00 93 ILE A N 1
ATOM 687 C CA . ILE A 1 93 ? 26.189 2.289 1.980 1.00 73.00 93 ILE A CA 1
ATOM 688 C C . ILE A 1 93 ? 27.609 2.879 1.977 1.00 73.00 93 ILE A C 1
ATOM 690 O O . ILE A 1 93 ? 28.543 2.203 1.561 1.00 73.00 93 ILE A O 1
ATOM 694 N N . GLU A 1 94 ? 27.811 4.072 2.551 1.00 70.31 94 GLU A N 1
ATOM 695 C CA . GLU A 1 94 ? 29.142 4.699 2.655 1.00 70.31 94 GLU A CA 1
ATOM 696 C C . GLU A 1 94 ? 30.134 3.841 3.465 1.00 70.31 94 GLU A C 1
ATOM 698 O O . GLU A 1 94 ? 31.308 3.728 3.110 1.00 70.31 94 GLU A O 1
ATOM 703 N N . ALA A 1 95 ? 29.673 3.199 4.544 1.00 64.44 95 ALA A N 1
ATOM 704 C CA . ALA A 1 95 ? 30.497 2.270 5.311 1.00 64.44 95 ALA A CA 1
ATOM 705 C C . ALA A 1 95 ? 30.857 1.013 4.500 1.00 64.44 95 ALA A C 1
ATOM 707 O O . ALA A 1 95 ? 31.999 0.567 4.572 1.00 64.44 95 ALA A O 1
ATOM 708 N N . SER A 1 96 ? 29.919 0.466 3.721 1.00 62.88 96 SER A N 1
ATOM 709 C CA . SER A 1 96 ? 30.160 -0.673 2.825 1.00 62.88 96 SER A CA 1
ATOM 710 C C . SER A 1 96 ? 31.202 -0.336 1.753 1.00 62.88 96 SER A C 1
ATOM 712 O O . SER A 1 96 ? 32.142 -1.102 1.557 1.00 62.88 96 SER A O 1
ATOM 714 N N . ASP A 1 97 ? 31.105 0.845 1.139 1.00 61.00 97 ASP A N 1
ATOM 715 C CA . ASP A 1 97 ? 32.059 1.329 0.131 1.00 61.00 97 ASP A CA 1
ATOM 716 C C . ASP A 1 97 ? 33.470 1.559 0.713 1.00 61.00 97 ASP A C 1
ATOM 718 O O . ASP A 1 97 ? 34.478 1.437 0.011 1.00 61.00 97 ASP A O 1
ATOM 722 N N . LEU A 1 98 ? 33.571 1.869 2.013 1.00 59.41 98 LEU A N 1
ATOM 723 C CA . LEU A 1 98 ? 34.843 2.057 2.718 1.00 59.41 98 LEU A CA 1
ATOM 724 C C . LEU A 1 98 ? 35.550 0.729 3.056 1.00 59.41 98 LEU A C 1
ATOM 726 O O . LEU A 1 98 ? 36.779 0.705 3.163 1.00 59.41 98 LEU A O 1
ATOM 730 N N . TYR A 1 99 ? 34.806 -0.372 3.195 1.00 57.69 99 TYR A N 1
ATOM 731 C CA . TYR A 1 99 ? 35.329 -1.734 3.390 1.00 57.69 99 TYR A CA 1
ATOM 732 C C . TYR A 1 99 ? 35.470 -2.493 2.059 1.00 57.69 99 TYR A C 1
ATOM 734 O O . TYR A 1 99 ? 35.163 -3.680 1.979 1.00 57.69 99 TYR A O 1
ATOM 742 N N . GLY A 1 100 ? 35.938 -1.792 1.022 1.00 54.97 100 GLY A N 1
ATOM 743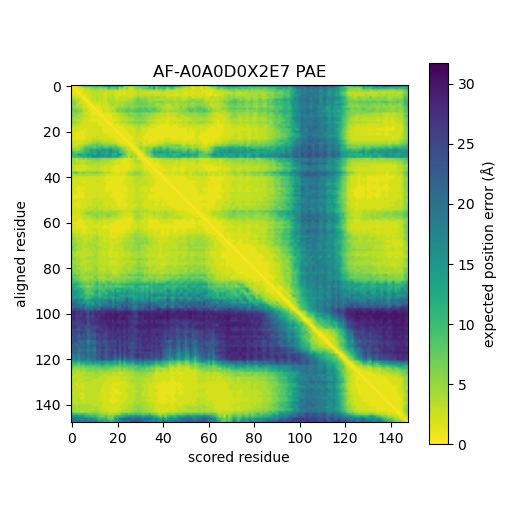 C CA . GLY A 1 100 ? 36.047 -2.293 -0.344 1.00 54.97 100 GLY A CA 1
ATOM 744 C C . GLY A 1 100 ? 36.720 -3.665 -0.485 1.00 54.97 100 GLY A C 1
ATOM 745 O O . GLY A 1 100 ? 37.801 -3.899 0.057 1.00 54.97 100 GLY A O 1
ATOM 746 N N . ASP A 1 101 ? 36.069 -4.482 -1.317 1.00 53.88 101 ASP A N 1
ATOM 747 C CA . ASP A 1 101 ? 36.481 -5.766 -1.897 1.00 53.88 101 ASP A CA 1
ATOM 748 C C . ASP A 1 101 ? 36.203 -7.042 -1.068 1.00 53.88 101 ASP A C 1
ATOM 750 O O . ASP A 1 101 ? 37.078 -7.617 -0.420 1.00 53.88 101 ASP A O 1
ATOM 754 N N . PHE A 1 102 ? 34.952 -7.509 -1.142 1.00 49.94 102 PHE A N 1
ATOM 755 C CA . PHE A 1 102 ? 34.567 -8.919 -0.963 1.00 49.94 102 PHE A CA 1
ATOM 756 C C . PHE A 1 102 ? 33.985 -9.483 -2.279 1.00 49.94 102 PHE A C 1
ATOM 758 O O . PHE A 1 102 ? 33.143 -10.381 -2.253 1.00 49.94 102 PHE A O 1
ATOM 765 N N . ASP A 1 103 ? 34.414 -8.950 -3.430 1.00 51.47 103 ASP A N 1
ATOM 766 C CA . ASP A 1 103 ? 33.811 -9.243 -4.742 1.00 51.47 103 ASP A CA 1
ATOM 767 C C . ASP A 1 103 ? 33.974 -10.731 -5.135 1.00 51.47 103 ASP A C 1
ATOM 769 O O . ASP A 1 103 ? 33.145 -11.288 -5.842 1.00 51.47 103 ASP A O 1
ATOM 773 N N . ASP A 1 104 ? 34.971 -11.430 -4.576 1.00 50.94 104 ASP A N 1
ATOM 774 C CA . ASP A 1 104 ? 35.258 -12.841 -4.887 1.00 50.94 104 ASP A CA 1
ATOM 775 C C . ASP A 1 104 ? 34.417 -13.884 -4.100 1.00 50.94 104 ASP A C 1
ATOM 777 O O . ASP A 1 104 ? 34.556 -15.081 -4.351 1.00 50.94 104 ASP A O 1
ATOM 781 N N . VAL A 1 105 ? 33.577 -13.492 -3.125 1.00 51.66 105 VAL A N 1
ATOM 782 C CA . VAL A 1 105 ? 32.759 -14.445 -2.318 1.00 51.66 105 VAL A CA 1
ATOM 783 C C . VAL A 1 105 ? 31.251 -14.283 -2.554 1.00 51.66 105 VAL A C 1
ATOM 785 O O . VAL A 1 105 ? 30.486 -15.216 -2.313 1.00 51.66 105 VAL A O 1
ATOM 788 N N . ILE A 1 106 ? 30.818 -13.118 -3.042 1.00 54.91 106 ILE A N 1
ATOM 789 C CA . ILE A 1 106 ? 29.397 -12.786 -3.220 1.00 54.91 106 ILE A CA 1
ATOM 790 C C . ILE A 1 106 ? 28.786 -13.541 -4.406 1.00 54.91 106 ILE A C 1
ATOM 792 O O . ILE A 1 106 ? 27.628 -13.934 -4.311 1.00 54.91 106 ILE A O 1
ATOM 796 N N . ASP A 1 107 ? 29.539 -13.800 -5.480 1.00 57.03 107 ASP A N 1
ATOM 797 C CA . ASP A 1 107 ? 29.001 -14.451 -6.686 1.00 57.03 107 ASP A CA 1
ATOM 798 C C . ASP A 1 107 ? 28.450 -15.864 -6.403 1.00 57.03 107 ASP A C 1
ATOM 800 O O . ASP A 1 107 ? 27.323 -16.168 -6.795 1.00 57.03 107 ASP A O 1
ATOM 804 N N . ASP A 1 108 ? 29.166 -16.692 -5.632 1.00 54.22 108 ASP A N 1
ATOM 805 C CA . ASP A 1 108 ? 28.717 -18.053 -5.287 1.00 54.22 108 ASP A CA 1
ATOM 806 C C . ASP A 1 108 ? 27.506 -18.049 -4.322 1.00 54.22 108 ASP A C 1
ATOM 808 O O . ASP A 1 108 ? 26.638 -18.923 -4.393 1.00 54.22 108 ASP A O 1
ATOM 812 N N . GLU A 1 109 ? 27.419 -17.075 -3.406 1.00 56.44 109 GLU A N 1
ATOM 813 C CA . GLU A 1 109 ? 26.307 -16.959 -2.448 1.00 56.44 109 GLU A CA 1
ATOM 814 C C . GLU A 1 109 ? 25.057 -16.331 -3.091 1.00 56.44 109 GLU A C 1
ATOM 816 O O . GLU A 1 109 ? 23.935 -16.749 -2.797 1.00 56.44 109 GLU A O 1
ATOM 821 N N . LEU A 1 110 ? 25.237 -15.385 -4.017 1.00 56.44 110 LEU A N 1
ATOM 822 C CA . LEU A 1 110 ? 24.170 -14.772 -4.808 1.00 56.44 110 LEU A CA 1
ATOM 823 C C . LEU A 1 110 ? 23.565 -15.777 -5.798 1.00 56.44 110 LEU A C 1
ATOM 825 O O . LEU A 1 110 ? 22.340 -15.844 -5.924 1.00 56.44 110 LEU A O 1
ATOM 829 N N . GLU A 1 111 ? 24.393 -16.594 -6.455 1.00 56.75 111 GLU A N 1
ATOM 830 C CA . GLU A 1 111 ? 23.929 -17.664 -7.344 1.00 56.75 111 GLU A CA 1
ATOM 831 C C . GLU A 1 111 ? 23.185 -18.753 -6.549 1.00 56.75 111 GLU A C 1
ATOM 833 O O . GLU A 1 111 ? 22.083 -19.155 -6.928 1.00 56.75 111 GLU A O 1
ATOM 838 N N . ALA A 1 112 ? 23.681 -19.132 -5.364 1.00 59.47 112 ALA A N 1
ATOM 839 C CA . ALA A 1 112 ? 22.979 -20.052 -4.466 1.00 59.47 112 ALA A CA 1
ATOM 840 C C . ALA A 1 112 ? 21.659 -19.481 -3.908 1.00 59.47 112 ALA A C 1
ATOM 842 O O . ALA A 1 112 ? 20.682 -20.220 -3.760 1.00 59.47 112 ALA A O 1
ATOM 843 N N . ALA A 1 113 ? 21.594 -18.179 -3.609 1.00 58.25 113 ALA A N 1
ATOM 844 C CA . ALA A 1 113 ? 20.367 -17.508 -3.177 1.00 58.25 113 ALA A CA 1
ATOM 845 C C . ALA A 1 113 ? 19.330 -17.430 -4.309 1.00 58.25 113 ALA A C 1
ATOM 847 O O . ALA A 1 113 ? 18.140 -17.642 -4.065 1.00 58.25 113 ALA A O 1
ATOM 848 N N . ALA A 1 114 ? 19.774 -17.195 -5.547 1.00 57.47 114 ALA A N 1
ATOM 849 C CA . ALA A 1 114 ? 18.921 -17.223 -6.730 1.00 57.47 114 ALA A CA 1
ATOM 850 C C . ALA A 1 114 ? 18.379 -18.636 -7.020 1.00 57.47 114 ALA A C 1
ATOM 852 O O . ALA A 1 114 ? 17.197 -18.781 -7.333 1.00 57.47 114 ALA A O 1
ATOM 853 N N . GLU A 1 115 ? 19.192 -19.686 -6.849 1.00 54.59 115 GLU A N 1
ATOM 854 C CA . GLU A 1 115 ? 18.739 -21.081 -6.970 1.00 54.59 115 GLU A CA 1
ATOM 855 C C . GLU A 1 115 ? 17.800 -21.505 -5.823 1.00 54.59 115 GLU A C 1
ATOM 857 O O . GLU A 1 115 ? 16.842 -22.253 -6.041 1.00 54.59 115 GLU A O 1
ATOM 862 N N . ALA A 1 116 ? 18.025 -21.004 -4.603 1.00 53.94 116 ALA A N 1
ATOM 863 C CA . ALA A 1 116 ? 17.172 -21.268 -3.442 1.00 53.94 116 ALA A CA 1
ATOM 864 C C . ALA A 1 116 ? 15.827 -20.519 -3.487 1.00 53.94 116 ALA A C 1
ATOM 866 O O . ALA A 1 116 ? 14.857 -20.981 -2.881 1.00 53.94 116 ALA A O 1
ATOM 867 N N . ALA A 1 117 ? 15.746 -19.399 -4.215 1.00 53.88 117 ALA A N 1
ATOM 868 C CA . ALA A 1 117 ? 14.527 -18.601 -4.362 1.00 53.88 117 ALA A CA 1
ATOM 869 C C . ALA A 1 117 ? 13.408 -19.311 -5.152 1.00 53.88 117 ALA A C 1
ATOM 871 O O . ALA A 1 117 ? 12.267 -18.849 -5.128 1.00 53.88 117 ALA A O 1
ATOM 872 N N . GLY A 1 118 ? 13.700 -20.455 -5.786 1.00 44.72 118 GLY A N 1
ATOM 873 C CA . GLY A 1 118 ? 12.740 -21.218 -6.582 1.00 44.72 118 GLY A CA 1
ATOM 874 C C . GLY A 1 118 ? 12.289 -20.469 -7.841 1.00 44.72 118 GLY A C 1
ATOM 875 O O . GLY A 1 118 ? 12.394 -19.249 -7.947 1.00 44.72 118 GLY A O 1
ATOM 876 N N . GLU A 1 119 ? 11.775 -21.197 -8.836 1.00 46.38 119 GLU A N 1
ATOM 877 C CA . GLU A 1 119 ? 11.110 -20.544 -9.969 1.00 46.38 119 GLU A CA 1
ATOM 878 C C . GLU A 1 119 ? 9.983 -19.649 -9.42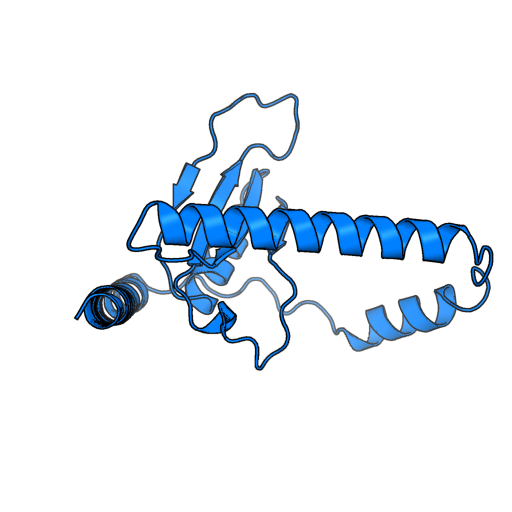9 1.00 46.38 119 GLU A C 1
ATOM 880 O O . GLU A 1 119 ? 9.189 -20.126 -8.606 1.00 46.38 119 GLU A O 1
ATOM 885 N N . PRO A 1 120 ? 9.878 -18.376 -9.862 1.00 50.22 120 PRO A N 1
ATOM 886 C CA . PRO A 1 120 ? 8.794 -17.521 -9.418 1.00 50.22 120 PRO A CA 1
ATOM 887 C C . PRO A 1 120 ? 7.484 -18.223 -9.762 1.00 50.22 120 PRO A C 1
ATOM 889 O O . PRO A 1 120 ? 7.193 -18.501 -10.930 1.00 50.22 120 PRO A O 1
ATOM 892 N N . ALA A 1 121 ? 6.708 -18.552 -8.725 1.00 57.81 121 ALA A N 1
ATOM 893 C CA . ALA A 1 121 ? 5.340 -18.999 -8.898 1.00 57.81 121 ALA A CA 1
ATOM 894 C C . ALA A 1 121 ? 4.669 -17.989 -9.834 1.00 57.81 121 ALA A C 1
ATOM 896 O O . ALA A 1 121 ? 4.772 -16.783 -9.604 1.00 57.81 121 ALA A O 1
ATOM 897 N N . GLY A 1 122 ? 4.076 -18.475 -10.928 1.00 63.12 122 GLY A N 1
ATOM 898 C CA . GLY A 1 122 ? 3.462 -17.607 -11.931 1.00 63.12 122 GLY A CA 1
ATOM 899 C C . GLY A 1 122 ? 2.498 -16.587 -11.303 1.00 63.12 122 GLY A C 1
ATOM 900 O O . GLY A 1 122 ? 2.076 -16.778 -10.158 1.00 63.12 122 GLY A O 1
ATOM 901 N N . PRO A 1 123 ? 2.133 -15.522 -12.042 1.00 69.56 123 PRO A N 1
ATOM 902 C CA . PRO A 1 123 ? 1.375 -14.393 -11.507 1.00 69.56 123 PRO A CA 1
ATOM 903 C C . PRO A 1 123 ? 0.205 -14.858 -10.645 1.00 69.56 123 PRO A C 1
ATOM 905 O O . PRO A 1 123 ? -0.568 -15.733 -11.061 1.00 69.56 123 PRO A O 1
ATOM 908 N N . ARG A 1 124 ? 0.074 -14.300 -9.437 1.00 81.69 124 ARG A N 1
ATOM 909 C CA . ARG A 1 124 ? -1.041 -14.676 -8.570 1.00 81.69 124 ARG A CA 1
ATOM 910 C C . ARG A 1 124 ? -2.353 -14.299 -9.252 1.00 81.69 124 ARG A C 1
ATOM 912 O O . ARG A 1 124 ? -2.438 -13.232 -9.859 1.00 81.69 124 ARG A O 1
ATOM 919 N N . PRO A 1 125 ? -3.394 -15.142 -9.151 1.00 87.44 125 PRO A N 1
ATOM 920 C CA . PRO A 1 125 ? -4.689 -14.784 -9.699 1.00 87.44 125 PRO A CA 1
ATOM 921 C C . PRO A 1 125 ? -5.198 -13.509 -9.023 1.00 87.44 125 PRO A C 1
ATOM 923 O O . PRO A 1 125 ? -5.131 -13.379 -7.797 1.00 87.44 125 PRO A O 1
ATOM 926 N N . ALA A 1 126 ? -5.724 -12.584 -9.827 1.00 91.44 126 ALA A N 1
ATOM 927 C CA . ALA A 1 126 ? -6.360 -11.381 -9.312 1.00 91.44 126 ALA A CA 1
ATOM 928 C C . ALA A 1 126 ? -7.507 -11.751 -8.347 1.00 91.44 126 ALA A C 1
ATOM 930 O O . ALA A 1 126 ? -8.273 -12.680 -8.633 1.00 91.44 126 ALA A O 1
ATOM 931 N N . PRO A 1 127 ? -7.655 -11.030 -7.221 1.00 94.69 127 PRO A N 1
ATOM 932 C CA . PRO A 1 127 ? -8.731 -11.279 -6.272 1.00 94.69 127 PRO A CA 1
ATOM 933 C C . PRO A 1 127 ? -10.094 -11.000 -6.906 1.00 94.69 127 PRO A C 1
ATOM 935 O O . PRO A 1 127 ? -10.256 -10.077 -7.712 1.00 94.69 127 PRO A O 1
ATOM 938 N N . ALA A 1 128 ? -11.106 -11.765 -6.505 1.00 96.62 128 ALA A N 1
ATOM 939 C CA . ALA A 1 128 ? -12.465 -11.526 -6.964 1.00 96.62 128 ALA A CA 1
ATOM 940 C C . ALA A 1 128 ? -13.032 -10.229 -6.359 1.00 96.62 128 ALA A C 1
ATOM 942 O O . ALA A 1 128 ? -12.702 -9.830 -5.241 1.00 96.62 128 ALA A O 1
ATOM 943 N N . GLU A 1 129 ? -13.987 -9.598 -7.048 1.00 97.62 129 GLU A N 1
ATOM 944 C CA . GLU A 1 129 ? -14.622 -8.360 -6.571 1.00 97.62 129 GLU A CA 1
ATOM 945 C C . GLU A 1 129 ? -15.230 -8.506 -5.163 1.00 97.62 129 GLU A C 1
ATOM 947 O O . GLU A 1 129 ? -15.143 -7.602 -4.330 1.00 97.62 129 GLU A O 1
ATOM 952 N N . ALA A 1 130 ? -15.831 -9.662 -4.869 1.00 97.75 130 ALA A N 1
ATOM 953 C CA . ALA A 1 130 ? -16.399 -9.947 -3.555 1.00 97.75 130 ALA A CA 1
ATOM 954 C C . ALA A 1 130 ? -15.330 -9.980 -2.446 1.00 97.75 130 ALA A C 1
ATOM 956 O O . ALA A 1 130 ? -15.589 -9.509 -1.336 1.00 97.75 130 ALA A O 1
ATOM 957 N N . GLU A 1 131 ? -14.131 -10.488 -2.745 1.00 97.44 131 GLU A N 1
ATOM 958 C CA . GLU A 1 131 ? -13.002 -10.537 -1.810 1.00 97.44 131 GLU A CA 1
ATOM 959 C C . GLU A 1 131 ? -12.463 -9.133 -1.537 1.00 97.44 131 GLU A C 1
ATOM 961 O O . GLU A 1 131 ? -12.269 -8.768 -0.376 1.00 97.44 131 GLU A O 1
ATOM 966 N N . LEU A 1 132 ? -12.337 -8.308 -2.583 1.00 97.94 132 LEU A N 1
ATOM 967 C CA . LEU A 1 132 ? -11.959 -6.899 -2.457 1.00 97.94 132 LEU A CA 1
ATOM 968 C C . LEU A 1 132 ? -12.948 -6.129 -1.580 1.00 97.94 132 LEU A C 1
ATOM 970 O O . LEU A 1 132 ? -12.542 -5.463 -0.628 1.00 97.94 132 LEU A O 1
ATOM 974 N N . ARG A 1 133 ? -14.255 -6.274 -1.831 1.00 98.12 133 ARG A N 1
ATOM 975 C CA . ARG A 1 133 ? -15.300 -5.635 -1.014 1.00 98.12 133 ARG A CA 1
ATOM 976 C C . ARG A 1 133 ? -15.243 -6.081 0.448 1.00 98.12 133 ARG A C 1
ATOM 978 O O . ARG A 1 133 ? -15.407 -5.254 1.345 1.00 98.12 133 ARG A O 1
ATOM 985 N N . ALA A 1 134 ? -14.999 -7.366 0.704 1.00 98.12 134 ALA A N 1
ATOM 986 C CA . ALA A 1 134 ? -14.832 -7.876 2.063 1.00 98.12 134 ALA A CA 1
ATOM 987 C C . ALA A 1 134 ? -13.567 -7.314 2.740 1.00 98.12 134 ALA A C 1
ATOM 989 O O . ALA A 1 134 ? -13.615 -6.965 3.921 1.00 98.12 134 ALA A O 1
ATOM 990 N N . GLY A 1 135 ? -12.464 -7.182 1.997 1.00 97.44 135 GLY A N 1
ATOM 991 C CA . GLY A 1 135 ? -11.237 -6.528 2.456 1.00 97.44 135 GLY A CA 1
ATOM 992 C C . GLY A 1 135 ? -11.462 -5.058 2.814 1.00 97.44 135 GLY A C 1
ATOM 993 O O . GLY A 1 135 ? -11.084 -4.627 3.901 1.00 97.44 135 GLY A O 1
ATOM 994 N N . PHE A 1 136 ? -12.180 -4.306 1.973 1.00 98.25 136 PHE A N 1
ATOM 995 C CA . PHE A 1 136 ? -12.536 -2.912 2.258 1.00 98.25 136 PHE A CA 1
ATOM 996 C C . PHE A 1 136 ? -13.324 -2.764 3.557 1.00 98.25 136 PHE A C 1
ATOM 998 O O . PHE A 1 136 ? -13.063 -1.843 4.325 1.00 98.25 136 PHE A O 1
ATOM 1005 N N . ALA A 1 137 ? -14.247 -3.683 3.851 1.00 97.94 137 ALA A N 1
ATOM 1006 C CA . ALA A 1 137 ? -14.985 -3.658 5.111 1.00 97.94 137 ALA A CA 1
ATOM 1007 C C . ALA A 1 137 ? -14.065 -3.843 6.335 1.00 97.94 137 ALA A C 1
ATOM 1009 O O . ALA A 1 137 ? -14.249 -3.169 7.351 1.00 97.94 137 ALA A O 1
ATOM 1010 N N . ARG A 1 138 ? -13.053 -4.720 6.245 1.00 97.00 138 ARG A N 1
ATOM 1011 C CA . ARG A 1 138 ? -12.064 -4.927 7.319 1.00 97.00 138 ARG A CA 1
ATOM 1012 C C . ARG A 1 138 ? -11.141 -3.722 7.491 1.00 97.00 138 ARG A C 1
ATOM 1014 O O . ARG A 1 138 ? -10.930 -3.287 8.619 1.00 97.00 138 ARG A O 1
ATOM 1021 N N . ILE A 1 139 ? -10.660 -3.149 6.390 1.00 97.00 139 ILE A N 1
ATOM 1022 C CA . ILE A 1 139 ? -9.839 -1.930 6.400 1.00 97.00 139 ILE A CA 1
ATOM 1023 C C . ILE A 1 139 ? -10.622 -0.760 6.988 1.00 97.00 139 ILE A C 1
ATOM 1025 O O . ILE A 1 139 ? -10.107 -0.060 7.852 1.00 97.00 139 ILE A O 1
ATOM 1029 N N . ALA A 1 140 ? -11.876 -0.568 6.572 1.00 96.25 140 ALA A N 1
ATOM 1030 C CA . ALA A 1 140 ? -12.729 0.485 7.109 1.00 96.25 140 ALA A CA 1
ATOM 1031 C C . ALA A 1 140 ? -12.847 0.371 8.633 1.00 96.25 140 ALA A C 1
ATOM 1033 O O . ALA A 1 140 ? -12.644 1.359 9.333 1.00 96.25 140 ALA A O 1
ATOM 1034 N N . LYS A 1 141 ? -13.081 -0.843 9.150 1.00 95.75 141 LYS A N 1
ATOM 1035 C CA . LYS A 1 141 ? -13.099 -1.105 10.592 1.00 95.75 141 LYS A CA 1
ATOM 1036 C C . LYS A 1 141 ? -11.771 -0.714 11.256 1.00 95.75 141 LYS A C 1
ATOM 1038 O O . LYS A 1 141 ? -11.794 0.071 12.200 1.00 95.75 141 LYS A O 1
ATOM 1043 N N . LEU A 1 142 ? -10.639 -1.182 10.725 1.00 92.50 142 LEU A N 1
ATOM 1044 C CA . LEU A 1 142 ? -9.298 -0.866 11.236 1.00 92.50 142 LEU A CA 1
ATOM 1045 C C . LEU A 1 142 ? -9.039 0.648 11.290 1.00 92.50 142 LEU A C 1
ATOM 1047 O O . LEU A 1 142 ? -8.563 1.166 12.299 1.00 92.50 142 LEU A O 1
ATOM 1051 N N . LEU A 1 143 ? -9.394 1.369 10.225 1.00 93.00 143 LEU A N 1
ATOM 1052 C CA . LEU A 1 143 ? -9.211 2.818 10.137 1.00 93.00 143 LEU A CA 1
ATOM 1053 C C . LEU A 1 143 ? -10.099 3.575 11.131 1.00 93.00 143 LEU A C 1
ATOM 1055 O O . LEU A 1 143 ? -9.667 4.577 11.695 1.00 93.00 143 LEU A O 1
ATOM 1059 N N . THR A 1 144 ? -11.319 3.092 11.379 1.00 91.88 144 THR A N 1
ATOM 1060 C CA . THR A 1 144 ? -12.228 3.707 12.360 1.00 91.88 144 THR A CA 1
ATOM 1061 C C . THR A 1 144 ? -11.856 3.400 13.810 1.00 91.88 144 THR A C 1
ATOM 1063 O O . THR A 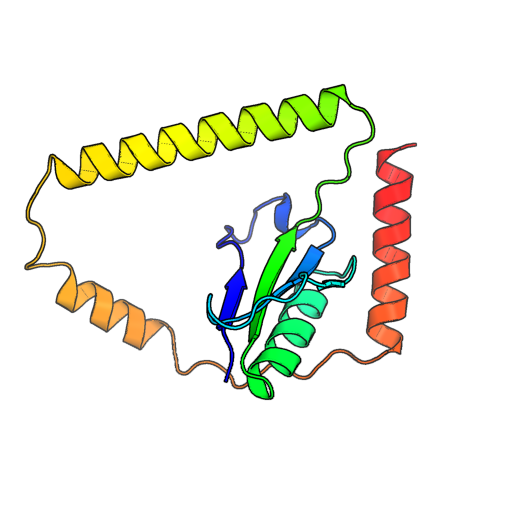1 144 ? -12.033 4.255 14.674 1.00 91.88 144 THR A O 1
ATOM 1066 N N . GLU A 1 145 ? -11.308 2.214 14.088 1.00 90.00 145 GLU A N 1
ATOM 1067 C CA . GLU A 1 145 ? -10.866 1.825 15.433 1.00 90.00 145 GLU A CA 1
ATOM 1068 C C . GLU A 1 145 ? -9.610 2.587 15.861 1.00 90.00 145 GLU A C 1
ATOM 1070 O O . GLU A 1 145 ? -9.484 2.919 17.033 1.00 90.00 145 GLU A O 1
ATOM 1075 N N . LYS A 1 146 ? -8.718 2.948 14.927 1.00 77.75 146 LYS A N 1
ATOM 1076 C CA . LYS A 1 146 ? -7.548 3.788 15.235 1.00 77.75 146 LYS A CA 1
ATOM 1077 C C . LYS A 1 146 ? -7.930 5.173 15.784 1.00 77.75 146 LYS A C 1
ATOM 1079 O O . LYS A 1 146 ? -7.160 5.757 16.539 1.00 77.75 146 LYS A O 1
ATOM 1084 N N . GLY A 1 147 ? -9.085 5.704 15.377 1.00 58.50 147 GLY A N 1
ATOM 1085 C CA . GLY A 1 147 ? -9.575 7.029 15.773 1.00 58.50 147 GLY A CA 1
ATOM 1086 C C . GLY A 1 147 ? -10.620 7.039 16.894 1.00 58.50 147 GLY A C 1
ATOM 1087 O O . GLY A 1 147 ? -11.174 8.106 17.157 1.00 58.50 147 GLY A O 1
ATOM 1088 N N . SER A 1 148 ? -10.925 5.884 17.499 1.00 51.06 148 SER A N 1
ATOM 1089 C CA . SER A 1 148 ? -11.895 5.732 18.600 1.00 51.06 148 SER A CA 1
ATOM 1090 C C . SER A 1 148 ? -11.194 5.625 19.951 1.00 51.06 148 SER A C 1
ATOM 1092 O O . SER A 1 148 ? -11.718 6.215 20.922 1.00 51.06 148 SER A O 1
#

Mean predicted aligned error: 9.54 Å

Secondary structure (DSSP, 8-state):
--EEEE----TT-GGGGS-EEEEEEESSTTS--PPEEEEEE-HHHHHHHHHHHHHHSSEEEEEEE-----SHHHHHHHHHHHHHHHHHHHHHHHHHHHT---HHHHHHHHHHHHHHT-SPPP-PPPPPHHHHHHHHHHHHHHHHHHT-